Protein AF-A0A4V2TQN8-F1 (afdb_monomer_lite)

Structure (mmCIF, N/CA/C/O backbone):
data_AF-A0A4V2TQN8-F1
#
_entry.id   AF-A0A4V2TQN8-F1
#
loop_
_atom_site.group_PDB
_atom_site.id
_atom_site.type_symbol
_atom_site.label_atom_id
_atom_site.label_alt_id
_atom_site.label_comp_id
_atom_site.label_asym_id
_atom_site.label_entity_id
_atom_site.label_seq_id
_atom_site.pdbx_PDB_ins_code
_atom_site.Cartn_x
_atom_site.Cartn_y
_atom_site.Cartn_z
_atom_site.occupancy
_atom_site.B_iso_or_equiv
_atom_site.auth_seq_id
_atom_site.auth_comp_id
_atom_site.auth_asym_id
_atom_site.auth_atom_id
_atom_site.pdbx_PDB_model_num
ATOM 1 N N . MET A 1 1 ? -14.400 19.915 -3.370 1.00 41.53 1 MET A N 1
ATOM 2 C CA . MET A 1 1 ? -15.194 19.664 -2.149 1.00 41.53 1 MET A CA 1
ATOM 3 C C . MET A 1 1 ? -15.412 18.165 -2.101 1.00 41.53 1 MET A C 1
ATOM 5 O O . MET A 1 1 ? -15.906 17.651 -3.093 1.00 41.53 1 MET A O 1
ATOM 9 N N . SER A 1 2 ? -14.932 17.465 -1.069 1.00 60.06 2 SER A N 1
ATOM 10 C CA . SER A 1 2 ? -15.160 16.016 -0.963 1.00 60.06 2 SER A CA 1
ATOM 11 C C . SER A 1 2 ? -16.616 15.786 -0.568 1.00 60.06 2 SER A C 1
ATOM 13 O O . SER A 1 2 ? -17.083 16.396 0.394 1.00 60.06 2 SER A O 1
ATOM 15 N N . GLU A 1 3 ? -17.339 14.989 -1.344 1.00 75.75 3 GLU A N 1
ATOM 16 C CA . GLU A 1 3 ? -18.725 14.629 -1.065 1.00 75.75 3 GLU A CA 1
ATOM 17 C C . GLU A 1 3 ? -18.728 13.456 -0.081 1.00 75.75 3 GLU A C 1
ATOM 19 O O . GLU A 1 3 ? -18.159 12.400 -0.354 1.00 75.75 3 GLU A O 1
ATOM 24 N N . THR A 1 4 ? -19.311 13.650 1.100 1.00 78.81 4 THR A N 1
ATOM 25 C CA . THR A 1 4 ? -19.433 12.589 2.101 1.00 78.81 4 THR A CA 1
ATOM 26 C C . THR A 1 4 ? -20.653 11.728 1.792 1.00 78.81 4 THR A C 1
ATOM 28 O O . THR A 1 4 ? -21.790 12.198 1.817 1.00 78.81 4 THR A O 1
ATOM 31 N N . ALA A 1 5 ? -20.422 10.443 1.521 1.00 85.75 5 ALA A N 1
ATOM 32 C CA . ALA A 1 5 ? -21.481 9.458 1.331 1.00 85.75 5 ALA A CA 1
ATOM 33 C C . ALA A 1 5 ? -21.759 8.716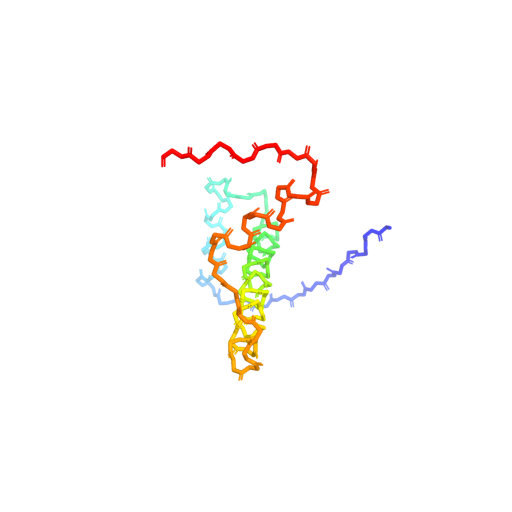 2.645 1.00 85.75 5 ALA A C 1
ATOM 35 O O . ALA A 1 5 ? -20.839 8.237 3.306 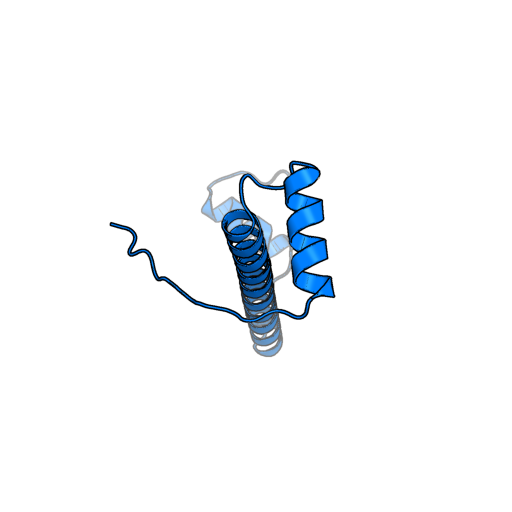1.00 85.75 5 ALA A O 1
ATOM 36 N N . LYS A 1 6 ? -23.037 8.591 3.022 1.00 88.62 6 LYS A N 1
ATOM 37 C CA . LYS A 1 6 ? -23.449 7.784 4.176 1.00 88.62 6 LYS A CA 1
ATOM 38 C C . LYS A 1 6 ? -23.880 6.400 3.710 1.00 88.62 6 LYS A C 1
ATOM 40 O O . LYS A 1 6 ? -24.814 6.276 2.923 1.00 88.62 6 LYS A O 1
ATOM 45 N N . ILE A 1 7 ? -23.236 5.372 4.253 1.00 90.19 7 ILE A N 1
ATOM 46 C CA . ILE A 1 7 ? -23.568 3.968 4.004 1.00 90.19 7 ILE A CA 1
ATOM 47 C C . ILE A 1 7 ? -23.951 3.327 5.339 1.00 90.19 7 ILE A C 1
ATOM 49 O O . ILE A 1 7 ? -23.286 3.537 6.352 1.00 90.19 7 ILE A O 1
ATOM 53 N N . THR A 1 8 ? -25.045 2.566 5.358 1.00 92.50 8 THR A N 1
ATOM 54 C CA . THR A 1 8 ? -25.441 1.755 6.515 1.00 92.50 8 THR A CA 1
ATOM 55 C C . THR A 1 8 ? -25.112 0.300 6.226 1.00 92.50 8 THR A C 1
ATOM 57 O O . THR A 1 8 ? -25.560 -0.247 5.223 1.00 92.50 8 THR A O 1
ATOM 60 N N . ILE A 1 9 ? -24.331 -0.311 7.112 1.00 88.56 9 ILE A N 1
ATOM 61 C CA . ILE A 1 9 ? -23.894 -1.703 7.019 1.00 88.56 9 ILE A CA 1
ATOM 62 C C . ILE A 1 9 ? -24.359 -2.472 8.251 1.00 88.56 9 ILE A C 1
ATOM 64 O O . ILE A 1 9 ? -24.357 -1.949 9.366 1.00 88.56 9 ILE A O 1
ATOM 68 N N . THR A 1 10 ? -24.770 -3.717 8.041 1.00 94.25 10 THR A N 1
ATOM 69 C CA . THR A 1 10 ? -25.081 -4.660 9.115 1.00 94.25 10 THR A CA 1
ATOM 70 C C . THR A 1 10 ? -23.934 -5.647 9.211 1.00 94.25 10 THR A C 1
ATOM 72 O O . THR A 1 10 ? -23.545 -6.242 8.209 1.00 94.25 10 THR A O 1
ATOM 75 N N . LEU A 1 11 ? -23.387 -5.789 10.413 1.00 92.88 11 LEU A N 1
ATOM 76 C CA . LEU A 1 11 ? -22.271 -6.676 10.706 1.00 92.88 11 LEU A CA 1
ATOM 77 C C . LEU A 1 11 ? -22.736 -7.783 11.645 1.00 92.88 11 LEU A C 1
ATOM 79 O O . LEU A 1 11 ? -23.684 -7.601 12.414 1.00 92.88 11 LEU A O 1
ATOM 83 N N . GLU A 1 12 ? -22.041 -8.912 11.604 1.00 96.94 12 GLU A N 1
ATOM 84 C CA . GLU A 1 12 ? -22.187 -9.935 12.630 1.00 96.94 12 GLU A CA 1
ATOM 85 C C . GLU A 1 12 ? -21.731 -9.389 13.989 1.00 96.94 12 GLU A C 1
ATOM 87 O O . GLU A 1 12 ? -20.859 -8.517 14.072 1.00 96.94 12 GLU A O 1
ATOM 92 N N . SER A 1 13 ? -22.331 -9.900 15.066 1.00 95.00 13 SER A N 1
ATOM 93 C CA . SER A 1 13 ? -22.084 -9.410 16.427 1.00 95.00 13 SER A CA 1
ATOM 94 C C . SER A 1 13 ? -20.604 -9.483 16.805 1.00 95.00 13 SER A C 1
ATOM 96 O O . SER A 1 13 ? -20.065 -8.518 17.335 1.00 95.00 13 SER A O 1
ATOM 98 N N . GLU A 1 14 ? -19.930 -10.577 16.443 1.00 97.00 14 GLU A N 1
ATOM 99 C CA . GLU A 1 14 ? -18.498 -10.762 16.692 1.00 97.00 14 GLU A CA 1
ATOM 100 C C . GLU A 1 14 ? -17.648 -9.698 15.983 1.00 97.00 14 GLU A C 1
ATOM 102 O O . GLU A 1 14 ? -16.740 -9.124 16.580 1.00 97.00 14 GLU A O 1
ATOM 107 N N . THR A 1 15 ? -17.974 -9.366 14.731 1.00 95.81 15 THR A N 1
ATOM 108 C CA . THR A 1 15 ? -17.266 -8.320 13.982 1.00 95.81 15 THR A CA 1
ATOM 109 C C . THR A 1 15 ? -17.494 -6.937 14.593 1.00 95.81 15 THR A C 1
ATOM 111 O O . THR A 1 15 ? -16.560 -6.142 14.690 1.00 95.81 15 THR A O 1
ATOM 114 N N . ALA A 1 16 ? -18.719 -6.641 15.033 1.00 94.69 16 ALA A N 1
ATOM 115 C CA . ALA A 1 16 ? -19.032 -5.374 15.690 1.00 94.69 16 ALA A CA 1
ATOM 116 C C . ALA A 1 16 ? -18.289 -5.222 17.030 1.00 94.69 16 ALA A C 1
ATOM 118 O O . ALA A 1 16 ? -17.768 -4.144 17.329 1.00 94.69 16 ALA A O 1
ATOM 119 N N . ASP A 1 17 ? -18.206 -6.298 17.813 1.00 96.50 17 ASP A N 1
ATOM 120 C CA . ASP A 1 17 ? -17.473 -6.316 19.079 1.00 96.50 17 ASP A CA 1
ATOM 121 C C . ASP A 1 17 ? -15.960 -6.212 18.859 1.00 96.50 17 ASP A C 1
ATOM 123 O O . ASP A 1 17 ? -15.288 -5.464 19.571 1.00 96.50 17 ASP A O 1
ATOM 127 N N . PHE A 1 18 ? -15.431 -6.867 17.822 1.00 96.38 18 PHE A N 1
ATOM 128 C CA . PHE A 1 18 ? -14.038 -6.716 17.410 1.00 96.38 18 PHE A CA 1
ATOM 129 C C . PHE A 1 18 ? -13.700 -5.254 17.089 1.00 96.38 18 PHE A C 1
ATOM 131 O O . PHE A 1 18 ? -12.768 -4.704 17.678 1.00 96.38 18 PHE A O 1
ATOM 138 N N . ILE A 1 19 ? -14.489 -4.595 16.230 1.00 95.44 19 ILE A N 1
ATOM 139 C CA . ILE A 1 19 ? -14.279 -3.182 15.871 1.00 95.44 19 ILE A CA 1
ATOM 140 C C . ILE A 1 19 ? -14.316 -2.298 17.121 1.00 95.44 19 ILE A C 1
ATOM 142 O O . ILE A 1 19 ? -13.457 -1.432 17.291 1.00 95.44 19 ILE A O 1
ATOM 146 N N . ARG A 1 20 ? -15.277 -2.527 18.026 1.00 95.06 20 ARG A N 1
ATOM 147 C CA . ARG A 1 20 ? -15.360 -1.775 19.285 1.00 95.06 20 ARG A CA 1
ATOM 148 C C . ARG A 1 20 ? -14.096 -1.957 20.130 1.00 95.06 20 ARG A C 1
ATOM 150 O O . ARG A 1 20 ? -13.563 -0.969 20.624 1.00 95.06 20 ARG A O 1
ATOM 157 N N . SER A 1 21 ? -13.587 -3.185 20.237 1.00 97.00 21 SER A N 1
ATOM 158 C CA . SER A 1 21 ? -12.376 -3.482 21.010 1.00 97.00 21 SER A CA 1
ATOM 159 C C . SER A 1 21 ? -11.128 -2.790 20.449 1.00 97.00 21 SER A C 1
ATOM 161 O O . SER A 1 21 ? -10.278 -2.335 21.210 1.00 97.00 21 SER A O 1
ATOM 163 N N . GLU A 1 22 ? -11.027 -2.644 19.128 1.00 96.62 22 GLU A N 1
ATOM 164 C CA . GLU A 1 22 ? -9.905 -1.954 18.485 1.00 96.62 22 GLU A CA 1
ATOM 165 C C . GLU A 1 22 ? -9.963 -0.437 18.712 1.00 96.62 22 GLU A C 1
ATOM 167 O O . GLU A 1 22 ? -8.938 0.199 18.968 1.00 96.62 22 GLU A O 1
ATOM 172 N N . VAL A 1 23 ? -11.165 0.143 18.720 1.00 96.50 23 VAL A N 1
ATOM 173 C CA . VAL A 1 23 ? -11.375 1.545 19.116 1.00 96.50 23 VAL A CA 1
ATOM 174 C C . VAL A 1 23 ? -11.002 1.762 20.585 1.00 96.50 23 VAL A C 1
ATOM 176 O O . VAL A 1 23 ? -10.283 2.708 20.897 1.00 96.50 23 VAL A O 1
ATOM 179 N N . GLU A 1 24 ? -11.411 0.867 21.489 1.00 95.88 24 GLU A N 1
ATOM 180 C CA . GLU A 1 24 ? -11.044 0.926 22.915 1.00 95.88 24 GLU A CA 1
ATOM 181 C C . GLU A 1 24 ? -9.527 0.824 23.141 1.00 95.88 24 GLU A C 1
ATOM 183 O O . GLU A 1 24 ? -8.986 1.444 24.057 1.00 95.88 24 GLU A O 1
ATOM 188 N N . ARG A 1 25 ? -8.823 0.090 22.273 1.00 95.62 25 ARG A N 1
ATOM 189 C CA . ARG A 1 25 ? -7.352 -0.005 22.255 1.00 95.62 25 ARG A CA 1
ATOM 190 C C . ARG A 1 25 ? -6.666 1.224 21.654 1.00 95.62 25 ARG A C 1
ATOM 192 O O . ARG A 1 25 ? -5.440 1.304 21.686 1.00 95.62 25 ARG A O 1
ATOM 199 N N . GLY A 1 26 ? -7.430 2.175 21.120 1.00 94.88 26 GLY A N 1
ATOM 200 C CA . GLY A 1 26 ? -6.922 3.415 20.540 1.00 94.88 26 GLY A CA 1
ATOM 201 C C . GLY A 1 26 ? -6.503 3.307 19.074 1.00 94.88 26 GLY A C 1
ATOM 202 O O . GLY A 1 26 ? -5.813 4.201 18.589 1.00 94.88 26 GLY A O 1
ATOM 203 N N . ALA A 1 27 ? -6.908 2.255 18.352 1.00 92.19 27 ALA A N 1
ATOM 204 C CA . ALA A 1 27 ? -6.614 2.126 16.921 1.00 92.19 27 ALA A CA 1
ATOM 205 C C . ALA A 1 27 ? -7.333 3.191 16.070 1.00 92.19 27 ALA A C 1
ATOM 207 O O . ALA A 1 27 ? -6.856 3.547 14.994 1.00 92.19 27 ALA A O 1
ATOM 208 N N . ALA A 1 28 ? -8.469 3.707 16.549 1.00 94.44 28 ALA A N 1
ATOM 209 C CA . ALA A 1 28 ? -9.249 4.761 15.909 1.00 94.44 28 ALA A CA 1
ATOM 210 C C . ALA A 1 28 ? -10.088 5.537 16.938 1.00 94.44 28 ALA A C 1
ATOM 212 O O . ALA A 1 28 ? -10.312 5.072 18.053 1.00 94.44 28 ALA A O 1
ATOM 213 N N . THR A 1 29 ? -10.580 6.718 16.555 1.00 93.19 29 THR A N 1
ATOM 214 C CA . THR A 1 29 ? -11.419 7.580 17.412 1.00 93.19 29 THR A CA 1
ATOM 215 C C . THR A 1 29 ? -12.893 7.153 17.446 1.00 93.19 29 THR A C 1
ATOM 217 O O . THR A 1 29 ? -13.600 7.481 18.396 1.00 93.19 29 THR A O 1
ATOM 220 N N . SER A 1 30 ? -13.371 6.426 16.431 1.00 94.62 30 SER A N 1
ATOM 221 C CA . SER A 1 30 ? -14.723 5.857 16.388 1.00 94.62 30 SER A CA 1
ATOM 222 C C . SER A 1 30 ? -14.766 4.577 15.538 1.00 94.62 30 SER A C 1
ATOM 224 O O . SER A 1 30 ? -13.850 4.349 14.739 1.00 94.62 30 SER A O 1
ATOM 226 N N . PRO A 1 31 ? -15.822 3.748 15.665 1.00 93.31 31 PRO A N 1
ATOM 227 C CA . PRO A 1 31 ? -16.020 2.569 14.820 1.00 93.31 31 PRO A CA 1
ATOM 228 C C . PRO A 1 31 ? -16.084 2.897 13.325 1.00 93.31 31 PRO A C 1
ATOM 230 O O . PRO A 1 31 ? -15.523 2.169 12.513 1.00 93.31 31 PRO A O 1
ATOM 233 N N . GLU A 1 32 ? -16.728 4.004 12.948 1.00 92.75 32 GLU A N 1
ATOM 234 C CA . GLU A 1 32 ? -16.805 4.449 11.554 1.00 92.75 32 GLU A CA 1
ATOM 235 C C . GLU A 1 32 ? -15.424 4.813 11.018 1.00 92.75 32 GLU A C 1
ATOM 237 O O . GLU A 1 32 ? -15.064 4.367 9.934 1.00 92.75 32 GLU A O 1
ATOM 242 N N . GLY A 1 33 ? -14.630 5.552 11.801 1.00 92.56 33 GLY A N 1
ATOM 243 C CA . GLY A 1 33 ? -13.260 5.895 11.422 1.00 92.56 33 GLY A CA 1
ATOM 244 C C . GLY A 1 33 ? -12.369 4.660 11.279 1.00 92.56 33 GLY A C 1
ATOM 245 O O . GLY A 1 33 ? -11.536 4.606 10.378 1.00 92.56 33 GLY A O 1
ATOM 246 N N . TYR A 1 34 ? -12.580 3.639 12.115 1.00 95.00 34 TYR A N 1
ATOM 247 C CA . TYR A 1 34 ? -11.887 2.357 11.982 1.00 95.00 34 TYR A CA 1
ATOM 248 C C . TYR A 1 34 ? -12.252 1.643 10.673 1.00 95.00 34 TYR A C 1
ATOM 250 O O . TYR A 1 34 ? -11.373 1.185 9.945 1.00 95.00 34 TYR A O 1
ATOM 258 N N . VAL A 1 35 ? -13.547 1.561 10.354 1.00 94.25 35 VAL A N 1
ATOM 259 C CA . VAL A 1 35 ? -14.029 0.912 9.126 1.00 94.25 35 VAL A CA 1
ATOM 260 C C . VAL A 1 35 ? -13.578 1.675 7.881 1.00 94.25 35 VAL A C 1
ATOM 262 O O . VAL A 1 35 ? -13.136 1.050 6.921 1.00 94.25 35 VAL A O 1
ATOM 265 N N . GLU A 1 36 ? -13.650 3.006 7.889 1.00 92.81 36 GLU A N 1
ATOM 266 C CA . GLU A 1 36 ? -13.186 3.845 6.781 1.00 92.81 36 GLU A CA 1
ATOM 267 C C . GLU A 1 36 ? -11.695 3.626 6.510 1.00 92.81 36 GLU A C 1
ATOM 269 O O . GLU A 1 36 ? -11.299 3.401 5.365 1.00 92.81 36 GLU A O 1
ATOM 274 N N . ASP A 1 37 ? -10.871 3.613 7.560 1.00 94.50 37 ASP A N 1
ATOM 275 C CA . ASP A 1 37 ? -9.442 3.347 7.435 1.00 94.50 37 ASP A CA 1
ATOM 276 C C . ASP A 1 37 ? -9.161 1.931 6.907 1.00 94.50 37 ASP A C 1
ATOM 278 O O . ASP A 1 37 ? -8.318 1.749 6.026 1.00 94.50 37 ASP A O 1
ATOM 282 N N . LEU A 1 38 ? -9.905 0.929 7.381 1.00 94.88 38 LEU A N 1
ATOM 283 C CA . LEU A 1 38 ? -9.777 -0.452 6.919 1.00 94.88 38 LEU A CA 1
ATOM 284 C C . LEU A 1 38 ? -10.126 -0.595 5.430 1.00 94.88 38 LEU A C 1
ATOM 286 O O . LEU A 1 38 ? -9.353 -1.184 4.672 1.00 94.88 38 LEU A O 1
ATOM 290 N N . VAL A 1 39 ? -11.250 -0.018 4.999 1.00 94.44 39 VAL A N 1
ATOM 291 C CA . VAL A 1 39 ? -11.683 -0.032 3.592 1.00 94.44 39 VAL A CA 1
ATOM 292 C C . VAL A 1 39 ? -10.696 0.729 2.712 1.00 94.44 39 VAL A C 1
ATOM 294 O O . VAL A 1 39 ? -10.355 0.260 1.627 1.00 94.44 39 VAL A O 1
ATOM 297 N N . ARG A 1 40 ? -10.189 1.876 3.177 1.00 94.50 40 ARG A N 1
ATOM 298 C CA . ARG A 1 40 ? -9.186 2.659 2.449 1.00 94.50 40 ARG A CA 1
ATOM 299 C C . ARG A 1 40 ? -7.903 1.860 2.232 1.00 94.50 40 ARG A C 1
ATOM 301 O O . ARG A 1 40 ? -7.427 1.789 1.104 1.00 94.50 40 ARG A O 1
ATOM 308 N N . ARG A 1 41 ? -7.368 1.221 3.277 1.00 95.81 41 ARG A N 1
ATOM 309 C CA . ARG A 1 41 ? -6.156 0.387 3.177 1.00 95.81 41 ARG A CA 1
ATOM 310 C C . ARG A 1 41 ? -6.351 -0.803 2.243 1.00 95.81 41 ARG A C 1
ATOM 312 O O . ARG A 1 41 ? -5.450 -1.127 1.472 1.00 95.81 41 ARG A O 1
ATOM 319 N N . ASP A 1 42 ? -7.512 -1.454 2.308 1.00 96.69 42 ASP A N 1
ATOM 320 C CA . ASP A 1 42 ? -7.832 -2.558 1.404 1.00 96.69 42 ASP A CA 1
ATOM 321 C C . ASP A 1 42 ? -7.897 -2.080 -0.052 1.00 96.69 42 ASP A C 1
ATOM 323 O O . ASP A 1 42 ? -7.266 -2.678 -0.924 1.00 96.69 42 ASP A O 1
ATOM 327 N N . HIS A 1 43 ? -8.552 -0.940 -0.296 1.00 95.56 43 HIS A N 1
ATOM 328 C CA . HIS A 1 43 ? -8.619 -0.326 -1.618 1.00 95.56 43 HIS A CA 1
ATOM 329 C C . HIS A 1 43 ? -7.234 0.049 -2.158 1.00 95.56 43 HIS A C 1
ATOM 331 O O . HIS A 1 43 ? -6.908 -0.303 -3.289 1.00 95.56 43 HIS A O 1
ATOM 337 N N . GLU A 1 44 ? -6.405 0.724 -1.359 1.00 97.12 44 GLU A N 1
ATOM 338 C CA . GLU A 1 44 ? -5.036 1.109 -1.728 1.00 97.12 44 GLU A CA 1
ATOM 339 C C . GLU A 1 44 ? -4.189 -0.119 -2.095 1.00 97.12 44 GLU A C 1
ATOM 341 O O . GLU A 1 44 ? -3.509 -0.126 -3.124 1.00 97.12 44 GLU A O 1
ATOM 346 N N . ARG A 1 45 ? -4.277 -1.194 -1.302 1.00 97.06 45 ARG A N 1
ATOM 347 C CA . ARG A 1 45 ? -3.587 -2.459 -1.584 1.00 97.06 45 ARG A CA 1
ATOM 348 C C . ARG A 1 45 ? -4.067 -3.093 -2.888 1.00 97.06 45 ARG A C 1
ATOM 350 O O . ARG A 1 45 ? -3.253 -3.585 -3.669 1.00 97.06 45 ARG A O 1
ATOM 357 N N . ASP A 1 46 ? -5.374 -3.104 -3.122 1.00 97.44 46 ASP A N 1
ATOM 358 C CA . ASP A 1 46 ? -5.951 -3.687 -4.329 1.00 97.44 46 ASP A CA 1
ATOM 359 C C . ASP A 1 46 ? -5.600 -2.892 -5.590 1.00 97.44 46 ASP A C 1
ATOM 361 O O . ASP A 1 46 ? -5.352 -3.500 -6.633 1.00 97.44 46 ASP A O 1
ATOM 365 N N . GLN A 1 47 ? -5.515 -1.563 -5.497 1.00 97.44 47 GLN A N 1
ATOM 366 C CA . GLN A 1 47 ? -5.007 -0.724 -6.585 1.00 97.44 47 GLN A CA 1
ATOM 367 C C . GLN A 1 47 ? -3.537 -1.028 -6.872 1.00 97.44 47 GLN A C 1
ATOM 369 O O . GLN A 1 47 ? -3.200 -1.340 -8.012 1.00 97.44 47 GLN A O 1
ATOM 374 N N . ALA A 1 48 ? -2.686 -1.056 -5.841 1.00 96.31 48 ALA A N 1
ATOM 375 C CA . ALA A 1 48 ? -1.268 -1.377 -6.000 1.00 96.31 48 ALA A CA 1
ATOM 376 C C . ALA A 1 48 ? -1.050 -2.758 -6.646 1.00 96.31 48 ALA A C 1
ATOM 378 O O . ALA A 1 48 ? -0.179 -2.919 -7.501 1.00 96.31 48 ALA A O 1
ATOM 379 N N . ARG A 1 49 ? -1.873 -3.756 -6.290 1.00 97.50 49 ARG A N 1
ATOM 380 C CA . ARG A 1 49 ? -1.839 -5.086 -6.919 1.00 97.50 49 ARG A CA 1
ATOM 381 C C . ARG A 1 49 ? -2.191 -5.019 -8.406 1.00 97.50 49 ARG A C 1
ATOM 383 O O . ARG A 1 49 ? -1.464 -5.572 -9.222 1.00 97.50 49 ARG A O 1
ATOM 390 N N . ARG A 1 50 ? -3.271 -4.319 -8.770 1.00 96.94 50 ARG A N 1
ATOM 391 C CA . ARG A 1 50 ? -3.691 -4.168 -10.177 1.00 96.94 50 ARG A CA 1
ATOM 392 C C . ARG A 1 50 ? -2.653 -3.421 -11.010 1.00 96.94 50 ARG A C 1
ATOM 394 O O . ARG A 1 50 ? -2.417 -3.789 -12.157 1.00 96.94 50 ARG A O 1
ATOM 401 N N . GLU A 1 51 ? -2.038 -2.388 -10.443 1.00 97.69 51 GLU A N 1
ATOM 402 C CA . GLU A 1 51 ? -0.957 -1.641 -11.091 1.00 97.69 51 GLU A CA 1
ATOM 403 C C . GLU A 1 51 ? 0.268 -2.525 -11.337 1.00 97.69 51 GLU A C 1
ATOM 405 O O . GLU A 1 51 ? 0.834 -2.496 -12.434 1.00 97.69 51 GLU A O 1
ATOM 410 N N . LEU A 1 52 ? 0.642 -3.350 -10.354 1.00 97.69 52 LEU A N 1
ATOM 411 C CA . LEU A 1 52 ? 1.722 -4.321 -10.496 1.00 97.69 52 LEU A CA 1
ATOM 412 C C . LEU A 1 52 ? 1.408 -5.355 -11.583 1.00 97.69 52 LEU A C 1
ATOM 414 O O . LEU A 1 52 ? 2.235 -5.562 -12.469 1.00 97.69 52 LEU A O 1
ATOM 418 N N . ASP A 1 53 ? 0.217 -5.955 -11.564 1.00 98.19 53 ASP A N 1
ATOM 419 C CA . ASP A 1 53 ? -0.203 -6.942 -12.567 1.00 98.19 53 ASP A CA 1
ATOM 420 C C . ASP A 1 53 ? -0.169 -6.343 -13.983 1.00 98.19 53 ASP A C 1
ATOM 422 O O . ASP A 1 53 ? 0.345 -6.957 -14.920 1.00 98.19 53 ASP A O 1
ATOM 426 N N . ALA A 1 54 ? -0.639 -5.102 -14.142 1.00 97.94 54 ALA A N 1
ATOM 427 C CA . ALA A 1 54 ? -0.583 -4.389 -15.414 1.00 97.94 54 ALA A CA 1
ATOM 428 C C . ALA A 1 54 ? 0.858 -4.075 -15.852 1.00 97.94 54 ALA A C 1
ATOM 430 O O . ALA A 1 54 ? 1.184 -4.165 -17.038 1.00 97.94 54 ALA A O 1
ATOM 431 N N . ALA A 1 55 ? 1.743 -3.702 -14.923 1.00 97.31 55 ALA A N 1
ATOM 432 C CA . ALA A 1 55 ? 3.154 -3.474 -15.221 1.00 97.31 55 ALA A CA 1
ATOM 433 C C . ALA A 1 55 ? 3.863 -4.764 -15.657 1.00 97.31 55 ALA A C 1
ATOM 435 O O . ALA A 1 55 ? 4.606 -4.743 -16.639 1.00 97.31 55 ALA A O 1
ATOM 436 N N . LEU A 1 56 ? 3.583 -5.882 -14.984 1.00 97.81 56 LEU A N 1
ATOM 437 C CA . LEU A 1 56 ? 4.107 -7.196 -15.347 1.00 97.81 56 LEU A CA 1
ATOM 438 C C . LEU A 1 56 ? 3.617 -7.627 -16.728 1.00 97.81 56 LEU A C 1
ATOM 440 O O . LEU A 1 56 ? 4.434 -8.032 -17.552 1.00 97.81 56 LEU A O 1
ATOM 444 N N . GLN A 1 57 ? 2.319 -7.485 -17.012 1.00 97.56 57 GLN A N 1
ATOM 445 C CA . GLN A 1 57 ? 1.771 -7.849 -18.317 1.00 97.56 57 GLN A CA 1
ATOM 446 C C . GLN A 1 57 ? 2.415 -7.038 -19.446 1.00 97.56 57 GLN A C 1
ATOM 448 O O . GLN A 1 57 ? 2.823 -7.620 -20.445 1.00 97.56 57 GLN A O 1
ATOM 453 N N . ARG A 1 58 ? 2.601 -5.721 -19.263 1.00 96.50 58 ARG A N 1
ATOM 454 C CA . ARG A 1 58 ? 3.333 -4.892 -20.238 1.00 96.50 58 ARG A CA 1
ATOM 455 C C . ARG A 1 58 ? 4.750 -5.411 -20.484 1.00 96.50 58 ARG A C 1
ATOM 457 O O . ARG A 1 58 ? 5.152 -5.532 -21.635 1.00 96.50 58 ARG A O 1
ATOM 464 N N . GLY A 1 59 ? 5.477 -5.768 -19.424 1.00 94.19 59 GLY A N 1
ATOM 465 C CA . GLY A 1 59 ? 6.818 -6.343 -19.549 1.00 94.19 59 GLY A CA 1
ATOM 466 C C . GLY A 1 59 ? 6.829 -7.682 -20.295 1.00 94.19 59 GLY A C 1
ATOM 467 O O . GLY A 1 59 ? 7.700 -7.913 -21.131 1.00 94.19 59 GLY A O 1
ATOM 468 N N . LEU A 1 60 ? 5.846 -8.553 -20.048 1.00 97.25 60 LEU A N 1
ATOM 469 C CA . LEU A 1 60 ? 5.697 -9.814 -20.784 1.00 97.25 60 LEU A CA 1
ATOM 470 C C . LEU A 1 60 ? 5.396 -9.572 -22.269 1.00 97.25 60 LEU A C 1
ATOM 472 O O . LEU A 1 60 ? 6.004 -10.216 -23.126 1.00 97.25 60 LEU A O 1
ATOM 476 N N . ASP A 1 61 ? 4.518 -8.618 -22.575 1.00 97.00 61 ASP A N 1
ATOM 477 C CA . ASP A 1 61 ? 4.176 -8.243 -23.948 1.00 97.00 61 ASP A CA 1
ATOM 478 C C . ASP A 1 61 ? 5.383 -7.631 -24.685 1.00 97.00 61 ASP A C 1
ATOM 480 O O . ASP A 1 61 ? 5.575 -7.877 -25.879 1.00 97.00 61 ASP A O 1
ATOM 484 N N . ASP A 1 62 ? 6.220 -6.852 -23.989 1.00 95.56 62 ASP A N 1
ATOM 485 C CA . ASP A 1 62 ? 7.481 -6.315 -24.513 1.00 95.56 62 ASP A CA 1
ATOM 486 C C . ASP A 1 62 ? 8.466 -7.437 -24.853 1.00 95.56 62 ASP A C 1
ATOM 488 O O . ASP A 1 62 ? 9.008 -7.465 -25.961 1.00 95.56 62 ASP A O 1
ATOM 492 N N . VAL A 1 63 ? 8.638 -8.407 -23.949 1.00 94.81 63 VAL A N 1
ATOM 493 C CA . VAL A 1 63 ? 9.487 -9.583 -24.185 1.00 94.81 63 VAL A CA 1
ATOM 494 C C . VAL A 1 63 ? 8.981 -10.395 -25.376 1.00 94.81 63 VAL A C 1
ATOM 496 O O . VAL A 1 63 ? 9.766 -10.736 -26.262 1.00 94.81 63 VAL A O 1
ATOM 499 N N . GLN A 1 64 ? 7.676 -10.668 -25.450 1.00 95.56 64 GLN A N 1
ATOM 500 C CA . GLN A 1 64 ? 7.086 -11.435 -26.549 1.00 95.56 64 GLN A CA 1
ATOM 501 C C . GLN A 1 64 ? 7.229 -10.724 -27.902 1.00 95.56 64 GLN A C 1
ATOM 503 O O . GLN A 1 64 ? 7.413 -11.375 -28.931 1.00 95.56 64 GLN A O 1
ATOM 508 N N . ALA A 1 65 ? 7.174 -9.393 -27.910 1.00 95.81 65 ALA A N 1
ATOM 509 C CA . ALA A 1 65 ? 7.382 -8.585 -29.104 1.00 95.81 65 ALA A CA 1
ATOM 510 C C . ALA A 1 65 ? 8.866 -8.349 -29.446 1.00 95.81 65 ALA A C 1
ATOM 512 O O . ALA A 1 65 ? 9.156 -7.640 -30.410 1.00 95.81 65 ALA A O 1
ATOM 513 N N . GLY A 1 66 ? 9.804 -8.894 -28.661 1.00 94.50 66 GLY A N 1
ATOM 514 C CA . GLY A 1 66 ? 11.241 -8.681 -28.839 1.00 94.50 66 GLY A CA 1
ATOM 515 C C . GLY A 1 66 ? 11.705 -7.258 -28.510 1.00 94.50 66 GLY A C 1
ATOM 516 O O . GLY A 1 66 ? 12.808 -6.876 -28.894 1.00 94.50 66 GLY A O 1
ATOM 517 N N . ARG A 1 67 ? 10.894 -6.465 -27.796 1.00 93.69 67 ARG A N 1
ATOM 518 C CA . ARG A 1 67 ? 11.244 -5.125 -27.294 1.00 93.69 67 ARG A CA 1
ATOM 519 C C . ARG A 1 67 ? 12.099 -5.233 -26.032 1.00 93.69 67 ARG A C 1
ATOM 521 O O . ARG A 1 67 ? 11.750 -4.733 -24.969 1.00 93.69 67 ARG A O 1
ATOM 528 N N . THR A 1 68 ? 13.223 -5.923 -26.155 1.00 93.12 68 THR A N 1
ATOM 529 C CA . THR A 1 68 ? 14.188 -6.133 -25.075 1.00 93.12 68 THR A CA 1
ATOM 530 C C . THR A 1 68 ? 15.523 -5.521 -25.458 1.00 93.12 68 THR A C 1
ATOM 532 O O . THR A 1 68 ? 15.910 -5.564 -26.623 1.00 93.12 68 THR A O 1
ATOM 535 N N . MET A 1 69 ? 16.258 -5.017 -24.476 1.00 93.25 69 MET A N 1
ATOM 536 C CA . MET A 1 69 ? 17.634 -4.552 -24.642 1.00 93.25 69 MET A CA 1
ATOM 537 C C . MET A 1 69 ? 18.499 -5.102 -23.515 1.00 93.25 69 MET A C 1
ATOM 539 O O . MET A 1 69 ? 17.974 -5.526 -22.480 1.00 93.25 69 MET A O 1
ATOM 543 N N . SER A 1 70 ? 19.817 -5.127 -23.713 1.00 94.25 70 SER A N 1
ATOM 544 C CA . SER A 1 70 ? 20.714 -5.502 -22.626 1.00 94.25 70 SER A CA 1
ATOM 545 C C . SER A 1 70 ? 20.691 -4.430 -21.535 1.00 94.25 70 SER A C 1
ATOM 547 O O . SER A 1 70 ? 20.404 -3.259 -21.790 1.00 94.25 70 SER A O 1
ATOM 549 N N . LEU A 1 71 ? 20.993 -4.834 -20.301 1.00 91.44 71 LEU A N 1
ATOM 550 C CA . LEU A 1 71 ? 21.055 -3.895 -19.185 1.00 91.44 71 LEU A CA 1
ATOM 551 C C . LEU A 1 71 ? 22.134 -2.825 -19.416 1.00 91.44 71 LEU A C 1
ATOM 553 O O . LEU A 1 71 ? 21.942 -1.670 -19.047 1.00 91.44 71 LEU A O 1
ATOM 557 N N . ASP A 1 72 ? 23.247 -3.200 -20.051 1.00 92.75 72 ASP A N 1
ATOM 558 C CA . ASP A 1 72 ? 24.318 -2.264 -20.373 1.00 92.75 72 ASP A CA 1
ATOM 559 C C . ASP A 1 72 ? 23.885 -1.229 -21.409 1.00 9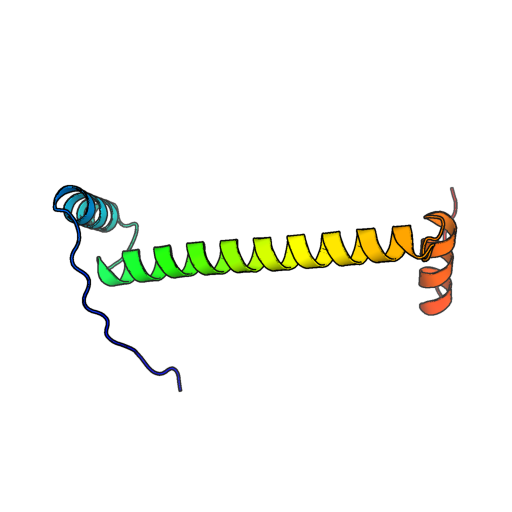2.75 72 ASP A C 1
ATOM 561 O O . ASP A 1 72 ? 24.113 -0.045 -21.168 1.00 92.75 72 ASP A O 1
ATOM 565 N N . ASP A 1 73 ? 23.196 -1.645 -22.474 1.00 93.06 73 ASP A N 1
ATOM 566 C CA . ASP A 1 73 ? 22.669 -0.726 -23.492 1.00 93.06 73 ASP A CA 1
ATOM 567 C C . ASP A 1 73 ? 21.605 0.211 -22.903 1.00 93.06 73 ASP A C 1
ATOM 569 O O . ASP A 1 73 ? 21.564 1.396 -23.232 1.00 93.06 73 ASP A O 1
ATOM 573 N N . ALA A 1 74 ? 20.764 -0.297 -21.993 1.00 92.00 74 ALA A N 1
ATOM 574 C CA . ALA A 1 74 ? 19.756 0.504 -21.303 1.00 92.00 74 ALA A CA 1
ATOM 575 C C . ALA A 1 74 ? 20.394 1.622 -20.469 1.00 92.00 74 ALA A C 1
ATOM 577 O O . ALA A 1 74 ? 19.972 2.775 -20.546 1.00 92.00 74 ALA A O 1
ATOM 578 N N . PHE A 1 75 ? 21.427 1.297 -19.685 1.00 92.50 75 PHE A N 1
ATOM 579 C CA . PHE A 1 75 ? 22.154 2.309 -18.925 1.00 92.50 75 PHE A CA 1
ATOM 580 C C . PHE A 1 75 ? 22.866 3.294 -19.847 1.00 92.50 75 PHE A C 1
ATOM 582 O O . PHE A 1 75 ? 22.721 4.493 -19.636 1.00 92.50 75 PHE A O 1
ATOM 589 N N . ASP A 1 76 ? 23.591 2.819 -20.864 1.00 92.19 76 ASP A N 1
ATOM 590 C CA . ASP A 1 76 ? 24.269 3.700 -21.822 1.00 92.19 76 ASP A CA 1
ATOM 591 C C . ASP A 1 76 ? 23.280 4.695 -22.449 1.00 92.19 76 ASP A C 1
ATOM 593 O O . ASP A 1 76 ? 23.528 5.897 -22.409 1.00 92.19 76 ASP A O 1
ATOM 597 N N . SER A 1 77 ? 22.102 4.229 -22.880 1.00 92.38 77 SER A N 1
ATOM 598 C CA . SER A 1 77 ? 21.048 5.093 -23.428 1.00 92.38 77 SER A CA 1
ATOM 599 C C . SER A 1 77 ? 20.588 6.183 -22.454 1.00 92.38 77 SER A C 1
ATOM 601 O O . SER A 1 77 ? 20.358 7.313 -22.876 1.00 92.38 77 SER A O 1
ATOM 603 N N . VAL A 1 78 ? 20.432 5.867 -21.165 1.00 93.56 78 VAL A N 1
ATOM 604 C CA . VAL A 1 78 ? 19.996 6.844 -20.150 1.00 93.56 78 VAL A CA 1
ATOM 605 C C . VAL A 1 78 ? 21.103 7.854 -19.839 1.00 93.56 78 VAL A C 1
ATOM 607 O O . VAL A 1 78 ? 20.829 9.043 -19.690 1.00 93.56 78 VAL A O 1
ATOM 610 N N . PHE A 1 79 ? 22.357 7.404 -19.742 1.00 92.88 79 PHE A N 1
ATOM 611 C CA . PHE A 1 79 ? 23.501 8.292 -19.517 1.00 92.88 79 PHE A CA 1
ATOM 612 C C . PHE A 1 79 ? 23.711 9.246 -20.700 1.00 92.88 79 PHE A C 1
ATOM 614 O 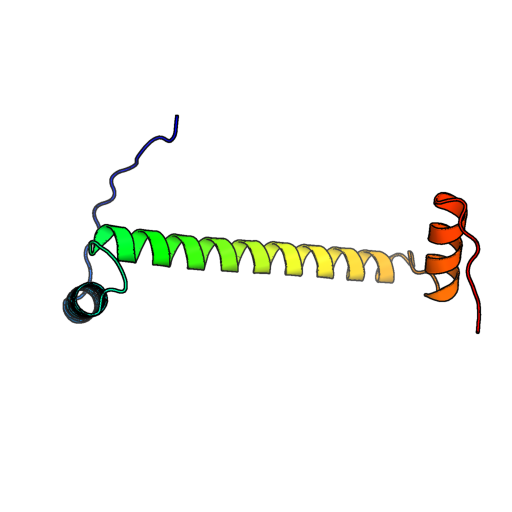O . PHE A 1 79 ? 23.920 10.440 -20.478 1.00 92.88 79 PHE A O 1
ATOM 621 N N . ASP A 1 80 ? 23.570 8.747 -21.930 1.00 92.88 80 ASP A N 1
ATOM 622 C CA . ASP A 1 80 ? 23.647 9.551 -23.151 1.00 92.88 80 ASP A CA 1
ATOM 623 C C . ASP A 1 80 ? 22.520 10.594 -23.214 1.00 92.88 80 ASP A C 1
ATOM 625 O O . ASP A 1 80 ? 22.778 11.762 -23.511 1.00 92.88 80 ASP A O 1
ATOM 629 N N . GLU A 1 81 ? 21.281 10.213 -22.875 1.00 93.69 81 GLU A N 1
ATOM 630 C CA . GLU A 1 81 ? 20.130 11.129 -22.840 1.00 93.69 81 GLU A CA 1
ATOM 631 C C . GLU A 1 81 ? 20.318 12.260 -21.815 1.00 93.69 81 GLU A C 1
ATOM 633 O O . GLU A 1 81 ? 19.969 13.414 -22.075 1.00 93.69 81 GLU A O 1
ATOM 638 N N . LEU A 1 82 ? 20.904 11.947 -20.659 1.00 93.50 82 LEU A N 1
ATOM 639 C CA . LEU A 1 82 ? 21.146 12.907 -19.580 1.00 93.50 82 LEU A CA 1
ATOM 640 C C . LEU A 1 82 ? 22.462 13.688 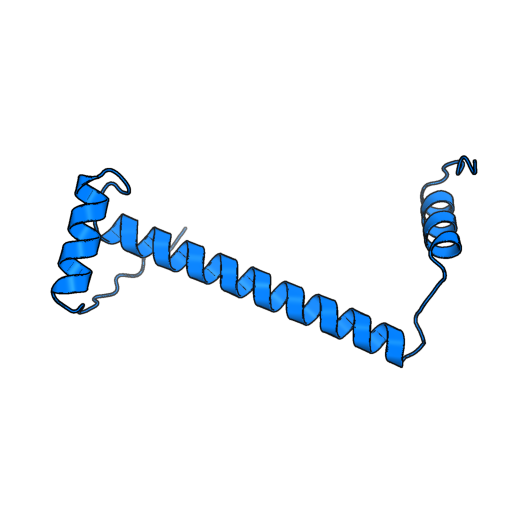-19.737 1.00 93.50 82 LEU A C 1
ATOM 642 O O . LEU A 1 82 ? 22.719 14.612 -18.960 1.00 93.50 82 LEU A O 1
ATOM 646 N N . GLY A 1 83 ? 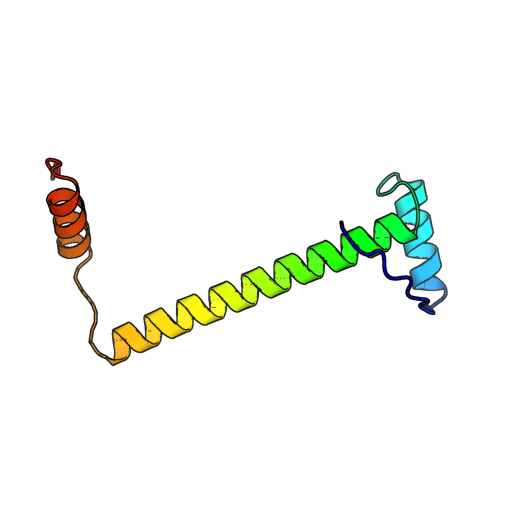23.288 13.349 -20.733 1.00 91.38 83 GLY A N 1
ATOM 647 C CA . GLY A 1 83 ? 24.586 13.981 -20.982 1.00 91.38 83 GLY A CA 1
ATOM 648 C C . GLY A 1 83 ? 25.619 13.710 -19.885 1.00 91.38 83 GLY A C 1
ATOM 649 O O . GLY A 1 83 ? 26.431 14.581 -19.567 1.00 91.38 83 GLY A O 1
ATOM 650 N N . TRP A 1 84 ? 25.562 12.537 -19.258 1.00 92.38 84 TRP A N 1
ATOM 651 C CA . TRP A 1 84 ? 26.438 12.143 -18.155 1.00 92.38 84 TRP A CA 1
ATOM 652 C C . TRP A 1 84 ? 27.490 11.131 -18.609 1.00 92.38 84 TRP A C 1
ATOM 654 O O . TRP A 1 84 ? 27.212 10.238 -19.402 1.00 92.38 84 TRP A O 1
ATOM 664 N N . GLU A 1 85 ? 28.697 11.205 -18.043 1.00 83.69 85 GLU A N 1
ATOM 665 C CA . GLU A 1 85 ? 29.706 10.164 -18.256 1.00 83.69 85 GLU A CA 1
ATOM 666 C C . GLU A 1 85 ? 29.416 8.935 -17.385 1.00 83.69 85 GLU A C 1
ATOM 668 O O . GLU A 1 85 ? 29.403 9.001 -16.151 1.00 83.69 85 GLU A O 1
ATOM 673 N N . ARG A 1 86 ? 29.235 7.777 -18.028 1.00 77.50 86 ARG A N 1
ATOM 674 C CA . ARG A 1 86 ? 29.129 6.494 -17.329 1.00 77.50 86 ARG A CA 1
ATOM 675 C C . ARG A 1 86 ? 30.519 6.023 -16.891 1.00 77.50 86 ARG A C 1
ATOM 677 O O . ARG A 1 86 ? 31.330 5.592 -17.709 1.00 77.50 86 ARG A O 1
ATOM 684 N N . ILE A 1 87 ? 30.783 6.028 -15.584 1.00 77.06 87 ILE A N 1
ATOM 685 C CA . ILE A 1 87 ? 32.003 5.433 -15.017 1.00 77.06 87 ILE A CA 1
ATOM 686 C C . ILE A 1 87 ? 31.858 3.903 -15.050 1.00 77.06 87 ILE A C 1
ATOM 688 O O . ILE A 1 87 ? 31.230 3.311 -14.171 1.00 77.06 87 ILE A O 1
ATOM 692 N N . ARG A 1 88 ? 32.420 3.247 -16.072 1.00 74.25 88 ARG A N 1
ATOM 693 C CA . ARG A 1 88 ? 32.542 1.779 -16.109 1.00 74.25 88 ARG A CA 1
ATOM 694 C C . ARG A 1 88 ? 33.736 1.354 -15.241 1.00 74.25 88 ARG A C 1
ATOM 696 O O . ARG A 1 88 ? 34.810 1.940 -15.363 1.00 74.25 88 ARG A O 1
ATOM 703 N N . ARG A 1 89 ? 33.538 0.385 -14.345 1.00 63.47 89 ARG A N 1
ATOM 704 C CA . ARG A 1 89 ? 34.575 -0.160 -13.452 1.00 63.47 89 ARG A CA 1
ATOM 705 C C . ARG A 1 89 ? 35.029 -1.532 -13.921 1.00 63.47 89 ARG A C 1
ATOM 707 O O . ARG A 1 89 ? 34.155 -2.276 -14.412 1.00 63.47 89 ARG A O 1
#

pLDDT: mean 92.15, std 8.63, range [41.53, 98.19]

Foldseek 3Di:
DDDDDDDDDDDDPVVVVVLVVCVVVVVDVDSVRSVVVVVVVVVVVVVVVVVVVVVVVVVVVCVVVVVDDDPVVVVVVVCVVVVHDDDDD

Secondary structure (DSSP, 8-state):
-PPPPP------HHHHHHHHHHHHTTS-SSHHHHHHHHHHHHHHHHHHHHHHHHHHHHHHHHHHTT----HHHHHHHHHHHHT------

Sequence (89 aa):
MSETAKITITLESETADFIRSEVERGAATSPEGYVEDLVRRDHERDQARRELDAALQRGLDDVQAGRTMSLDDAFDSVFDELGWERIRR

Radius of gyration: 24.12 Å; chains: 1; bounding box: 60×31×52 Å